Protein AF-A0A7G5KMP2-F1 (afdb_monomer)

Mean predicted aligned error: 7.02 Å

InterPro domains:
  IPR036259 MFS transporter superfamily [SSF103473] (13-70)

Radius of gyration: 20.13 Å; Cα contacts (8 Å, |Δi|>4): 36; chains: 1; bounding box: 47×23×50 Å

Structure (mmCIF, N/CA/C/O backbone):
data_AF-A0A7G5KMP2-F1
#
_entry.id   AF-A0A7G5KMP2-F1
#
loop_
_atom_site.group_PDB
_atom_site.id
_atom_site.type_symbol
_atom_site.label_atom_id
_atom_site.label_alt_id
_a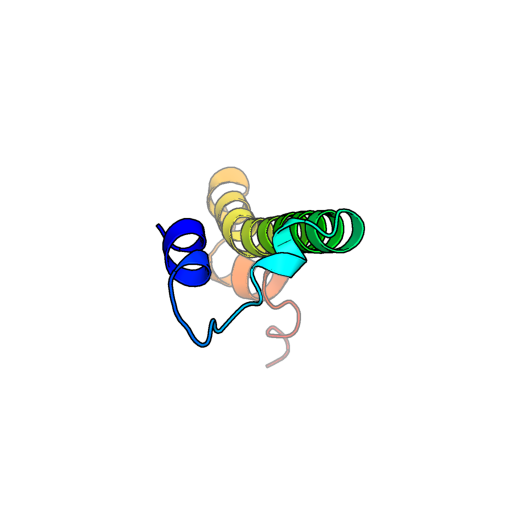tom_site.label_comp_id
_atom_site.label_asym_id
_atom_site.label_entity_id
_atom_site.label_seq_id
_atom_site.pdbx_PDB_ins_code
_atom_site.Cartn_x
_atom_site.Cartn_y
_atom_site.Cartn_z
_atom_site.occupancy
_atom_site.B_iso_or_equiv
_atom_site.auth_seq_id
_atom_site.auth_comp_id
_atom_site.auth_asym_id
_atom_site.auth_atom_id
_atom_site.pdbx_PDB_model_num
ATOM 1 N N . ILE A 1 1 ? -14.432 -13.306 7.488 1.00 87.56 1 ILE A N 1
ATOM 2 C CA . ILE A 1 1 ? -14.185 -14.110 8.716 1.00 87.56 1 ILE A CA 1
ATOM 3 C C . ILE A 1 1 ? -13.648 -13.226 9.850 1.00 87.56 1 ILE A C 1
ATOM 5 O O . ILE A 1 1 ? -14.288 -13.175 10.891 1.00 87.56 1 ILE A O 1
ATOM 9 N N . PHE A 1 2 ? -12.593 -12.435 9.615 1.00 88.75 2 PHE A N 1
ATOM 10 C CA . PHE A 1 2 ? -11.974 -11.520 10.592 1.00 88.75 2 PHE A CA 1
ATOM 11 C C . PHE A 1 2 ? -12.945 -10.594 11.356 1.00 88.75 2 PHE A C 1
ATOM 13 O O . PHE A 1 2 ? -13.038 -10.680 12.575 1.00 88.75 2 PHE A O 1
ATOM 20 N N . VAL A 1 3 ? -13.755 -9.783 10.658 1.00 88.69 3 VAL A N 1
ATOM 21 C CA . VAL A 1 3 ? -14.679 -8.820 11.307 1.00 88.69 3 VAL A CA 1
ATOM 22 C C . VAL A 1 3 ? -15.695 -9.501 12.237 1.00 88.69 3 VAL A C 1
ATOM 24 O O . VAL A 1 3 ? -16.051 -8.966 13.283 1.00 88.69 3 VAL A O 1
ATOM 27 N N . LYS A 1 4 ? -16.165 -10.704 11.878 1.00 91.19 4 LYS A N 1
ATOM 28 C CA . LYS A 1 4 ? -17.077 -11.484 12.731 1.00 91.19 4 LYS A CA 1
ATOM 29 C C . LYS A 1 4 ? -16.371 -12.033 13.973 1.00 91.19 4 LYS A C 1
ATOM 31 O O . LYS A 1 4 ? -17.030 -12.215 14.988 1.00 91.19 4 LYS A O 1
ATOM 36 N N . HIS A 1 5 ? -15.075 -12.321 13.878 1.00 91.81 5 HIS A N 1
ATOM 37 C CA . HIS A 1 5 ? -14.276 -12.868 14.970 1.00 91.81 5 HIS A CA 1
ATOM 38 C C . HIS A 1 5 ? -13.929 -11.791 16.006 1.00 91.81 5 HIS A C 1
ATOM 40 O O . HIS A 1 5 ? -14.247 -11.969 17.176 1.00 91.81 5 HIS A O 1
ATOM 46 N N . ILE A 1 6 ? -13.408 -10.635 15.575 1.00 93.25 6 ILE A N 1
ATOM 47 C CA . ILE A 1 6 ? -13.036 -9.536 16.490 1.00 93.25 6 ILE A CA 1
ATOM 48 C C . ILE A 1 6 ? -14.230 -8.987 17.284 1.00 93.25 6 ILE A C 1
ATOM 50 O O . ILE A 1 6 ? -14.070 -8.465 18.373 1.00 93.25 6 ILE A O 1
ATOM 54 N N . ARG A 1 7 ? -15.457 -9.141 16.770 1.00 90.81 7 ARG A N 1
ATOM 55 C CA . ARG A 1 7 ? -16.688 -8.749 17.477 1.00 90.81 7 ARG A CA 1
ATOM 56 C C . ARG A 1 7 ? -17.109 -9.707 18.595 1.00 90.81 7 ARG A C 1
ATOM 58 O O . ARG A 1 7 ? -18.025 -9.371 19.334 1.00 90.81 7 ARG A O 1
ATOM 65 N N . LYS A 1 8 ? -16.538 -10.912 18.658 1.00 92.62 8 LYS A N 1
ATOM 66 C CA . LYS A 1 8 ? -16.951 -11.977 19.588 1.00 92.62 8 LYS A CA 1
ATOM 67 C C . LYS A 1 8 ? -15.925 -12.268 20.680 1.00 92.62 8 LYS A C 1
ATOM 69 O O . LYS A 1 8 ? -16.285 -12.891 21.671 1.00 92.62 8 LYS A O 1
ATOM 74 N N . VAL A 1 9 ? -14.668 -11.893 20.473 1.00 94.25 9 VAL A N 1
ATOM 75 C CA . VAL A 1 9 ? -13.590 -12.120 21.441 1.00 94.25 9 VAL A CA 1
ATOM 76 C C . VAL A 1 9 ? -13.624 -11.056 22.538 1.00 94.25 9 VAL A C 1
ATOM 78 O O . VAL A 1 9 ? -13.981 -9.911 22.275 1.00 94.25 9 VAL A O 1
ATOM 81 N N . THR A 1 10 ? -13.269 -11.447 23.762 1.00 91.25 10 THR A N 1
ATOM 82 C CA . THR A 1 10 ? -13.336 -10.582 24.951 1.00 91.25 10 THR A CA 1
ATOM 83 C C . THR A 1 10 ? -12.308 -9.450 24.921 1.00 91.25 10 THR A C 1
ATOM 85 O O . THR A 1 10 ? -12.584 -8.373 25.435 1.00 91.25 10 THR A O 1
ATOM 88 N N . ASP A 1 11 ? -11.152 -9.687 24.295 1.00 93.44 11 ASP A N 1
ATOM 89 C CA . ASP A 1 11 ? -10.074 -8.711 24.123 1.00 93.44 11 ASP A CA 1
ATOM 90 C C . ASP A 1 11 ? -9.624 -8.696 22.650 1.00 93.44 11 ASP A C 1
ATOM 92 O O . ASP A 1 11 ? -8.804 -9.518 22.224 1.00 93.44 11 ASP A O 1
ATOM 96 N N . PRO A 1 12 ? -10.268 -7.880 21.801 1.00 92.50 12 PRO A N 1
ATOM 97 C CA . PRO A 1 12 ? -9.983 -7.868 20.377 1.00 92.50 12 PRO A CA 1
ATOM 98 C C . PRO A 1 12 ? -8.720 -7.067 20.055 1.00 92.50 12 PRO A C 1
ATOM 100 O O . PRO A 1 12 ? -8.590 -5.912 20.440 1.00 92.50 12 PRO A O 1
ATOM 103 N N . PHE A 1 13 ? -7.848 -7.635 19.212 1.00 92.31 13 PHE A N 1
ATOM 104 C CA . PHE A 1 13 ? -6.664 -6.938 18.684 1.00 92.31 13 PHE A CA 1
ATOM 105 C C . PHE A 1 13 ? -6.996 -5.591 18.008 1.00 92.31 13 PHE A C 1
ATOM 107 O O . PHE A 1 13 ? -6.211 -4.651 18.071 1.00 92.31 13 PHE A O 1
ATOM 114 N N . VAL A 1 14 ? -8.163 -5.495 17.358 1.00 91.12 14 VAL A N 1
ATOM 115 C CA . VAL A 1 14 ? -8.703 -4.242 16.811 1.00 91.12 14 VAL A CA 1
ATOM 116 C C . VAL A 1 14 ? -10.063 -3.989 17.437 1.00 91.12 14 VAL A C 1
ATOM 118 O O . VAL A 1 14 ? -10.960 -4.823 17.294 1.00 91.12 14 VAL A O 1
ATOM 121 N N . ASP A 1 15 ? -10.234 -2.819 18.052 1.00 92.69 15 ASP A N 1
ATOM 122 C CA . ASP A 1 15 ? -11.507 -2.399 18.636 1.00 92.69 15 ASP A CA 1
ATOM 123 C C . ASP A 1 15 ? -12.637 -2.416 17.576 1.00 92.69 15 ASP A C 1
ATOM 125 O O . ASP A 1 15 ? -12.592 -1.662 16.595 1.00 92.69 15 ASP A O 1
ATOM 129 N N . PRO A 1 16 ? -13.691 -3.240 17.751 1.00 91.00 16 PRO A N 1
ATOM 130 C CA . PRO A 1 16 ? -14.833 -3.288 16.843 1.00 91.00 16 PRO A CA 1
ATOM 131 C C . PRO A 1 16 ? -15.595 -1.962 16.720 1.00 91.00 16 PRO A C 1
ATOM 133 O O . PRO A 1 16 ? -16.300 -1.760 15.722 1.00 91.00 16 PRO A O 1
ATOM 136 N N . GLY A 1 17 ? -15.484 -1.077 17.715 1.00 91.75 17 GLY A N 1
ATOM 137 C CA . GLY A 1 17 ? -16.072 0.261 17.733 1.00 91.75 17 GLY A CA 1
ATOM 138 C C . GLY A 1 17 ? -15.516 1.173 16.640 1.00 91.75 17 GLY A C 1
ATOM 139 O O . GLY A 1 17 ? -16.275 1.952 16.060 1.00 91.75 17 GLY A O 1
ATOM 140 N N . LEU A 1 18 ? -14.246 0.998 16.258 1.00 91.44 18 LEU A N 1
ATOM 141 C CA . LEU A 1 18 ? -13.616 1.732 15.153 1.00 91.44 18 LEU A CA 1
ATOM 142 C C . LEU A 1 18 ? -14.359 1.538 13.826 1.00 91.44 18 LEU A C 1
ATOM 144 O O . LEU A 1 18 ? -14.453 2.467 13.029 1.00 91.44 18 LEU A O 1
ATOM 148 N N . GLY A 1 19 ? -14.984 0.374 13.625 1.00 89.56 19 GLY A N 1
ATOM 149 C CA . GLY A 1 19 ? -15.799 0.097 12.441 1.00 89.56 19 GLY A CA 1
ATOM 150 C C . GLY A 1 19 ? -17.043 0.982 12.299 1.00 89.56 19 GLY A C 1
ATOM 151 O O . GLY A 1 19 ? -17.623 1.044 11.218 1.00 89.56 19 GLY A O 1
ATOM 152 N N . LYS A 1 20 ? -17.476 1.651 13.375 1.00 91.44 20 LYS A N 1
ATOM 153 C CA . LYS A 1 20 ? -18.588 2.616 13.366 1.00 91.44 20 LYS A CA 1
ATOM 154 C C . LYS A 1 20 ? -18.108 4.062 13.200 1.00 91.44 20 LYS A C 1
ATOM 156 O O . LYS A 1 20 ? -18.923 4.942 12.939 1.00 91.44 20 LYS A O 1
ATOM 161 N N . ASN A 1 21 ? -16.810 4.318 13.356 1.00 95.00 21 ASN A N 1
ATOM 162 C CA . ASN A 1 21 ? -16.221 5.640 13.199 1.00 95.00 21 ASN A CA 1
ATOM 163 C C . ASN A 1 21 ? -16.005 5.924 11.703 1.00 95.00 21 ASN A C 1
ATOM 165 O O . ASN A 1 21 ? -15.073 5.410 11.086 1.00 95.00 21 ASN A O 1
ATOM 169 N N . ILE A 1 22 ? -16.898 6.723 11.111 1.00 95.19 22 ILE A N 1
ATOM 170 C CA . ILE A 1 22 ? -16.898 7.007 9.667 1.00 95.19 22 ILE A CA 1
ATOM 171 C C . ILE A 1 22 ? -15.570 7.636 9.205 1.00 95.19 22 ILE A C 1
ATOM 173 O O . ILE A 1 22 ? -14.979 7.090 8.271 1.00 95.19 22 IL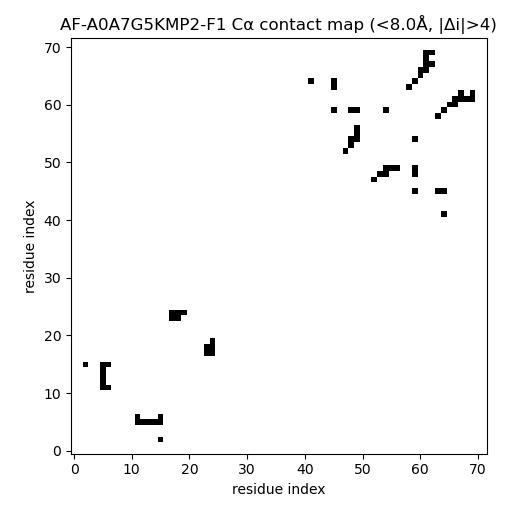E A O 1
ATOM 177 N N . PRO A 1 23 ? -15.046 8.709 9.838 1.00 96.75 23 PRO A N 1
ATOM 178 C CA . PRO A 1 23 ? -13.740 9.262 9.473 1.00 96.75 23 PRO A CA 1
ATOM 179 C C . PRO A 1 23 ? -12.608 8.230 9.493 1.00 96.75 23 PRO A C 1
ATOM 181 O O . PRO A 1 23 ? -11.816 8.166 8.554 1.00 96.75 23 PRO A O 1
ATOM 184 N N . PHE A 1 24 ? -12.557 7.384 10.527 1.00 94.75 24 PHE A N 1
ATOM 185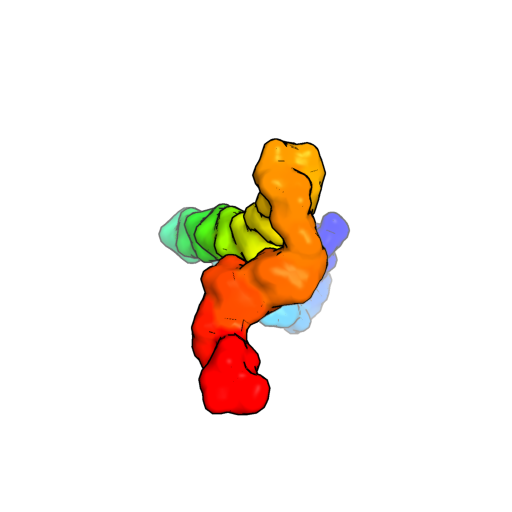 C CA . PHE A 1 24 ? -11.555 6.322 10.626 1.00 94.75 24 PHE A CA 1
ATOM 186 C C . PHE A 1 24 ? -11.672 5.324 9.469 1.00 94.75 24 PHE A C 1
ATOM 188 O O . PHE A 1 24 ? -10.677 5.008 8.819 1.00 94.75 24 PHE A O 1
ATOM 195 N N . MET A 1 25 ? -12.887 4.864 9.167 1.00 95.50 25 MET A N 1
ATOM 196 C CA . MET A 1 25 ? -13.127 3.907 8.086 1.00 95.50 25 MET A CA 1
ATOM 197 C C . MET A 1 25 ? -12.771 4.475 6.710 1.00 95.50 25 MET A C 1
ATOM 199 O O . MET A 1 25 ? -12.194 3.758 5.892 1.00 95.50 25 MET A O 1
ATOM 203 N N . ILE A 1 26 ? -13.052 5.759 6.465 1.00 97.56 26 ILE A N 1
ATOM 204 C CA . ILE A 1 26 ? -12.603 6.452 5.249 1.00 97.56 26 ILE A CA 1
ATOM 205 C C . ILE A 1 26 ? -11.073 6.465 5.195 1.00 97.56 26 ILE A C 1
ATOM 207 O O . ILE A 1 26 ? -10.505 6.113 4.166 1.00 97.56 26 ILE A O 1
ATOM 211 N N . GLY A 1 27 ? -10.401 6.793 6.301 1.00 97.44 27 GLY A N 1
ATOM 212 C CA . GLY A 1 27 ? -8.940 6.766 6.386 1.00 97.44 27 GLY A CA 1
ATOM 213 C C . GLY A 1 27 ? -8.343 5.395 6.057 1.00 97.44 27 GLY A C 1
ATOM 214 O O . GLY A 1 27 ? -7.416 5.309 5.255 1.00 97.44 27 GLY A O 1
ATOM 215 N N . VAL A 1 28 ? -8.910 4.315 6.606 1.00 95.62 28 VAL A N 1
ATOM 216 C CA . VAL A 1 28 ? -8.480 2.934 6.318 1.00 95.62 28 VAL A CA 1
ATOM 217 C C . VAL A 1 28 ? -8.672 2.585 4.842 1.00 95.62 28 VAL A C 1
ATOM 219 O O . VAL A 1 28 ? -7.773 2.007 4.232 1.00 95.62 28 VAL A O 1
ATOM 222 N N . LEU A 1 29 ? -9.813 2.949 4.251 1.00 97.12 29 LEU A N 1
ATOM 223 C CA . LEU A 1 29 ? -10.077 2.706 2.831 1.00 97.12 29 LEU A CA 1
ATOM 224 C C . LEU A 1 29 ? -9.113 3.490 1.937 1.00 97.12 29 LEU A C 1
ATOM 226 O O . LEU A 1 29 ? -8.494 2.900 1.054 1.00 97.12 29 LEU A O 1
ATOM 230 N N . CYS A 1 30 ? -8.935 4.787 2.189 1.00 98.12 30 CYS A N 1
ATOM 231 C CA . CYS A 1 30 ? -7.995 5.62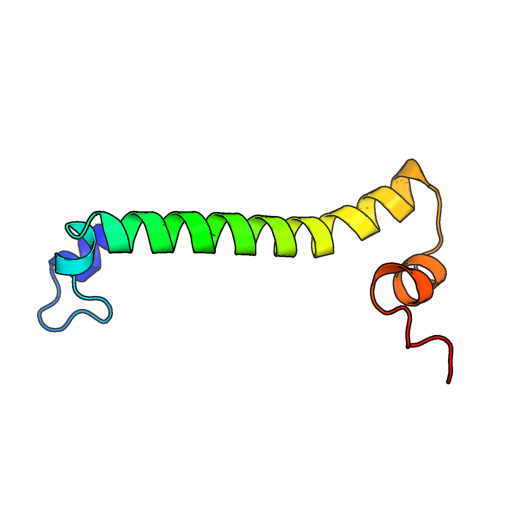5 1.449 1.00 98.12 30 CYS A CA 1
ATOM 232 C C . CYS A 1 30 ? -6.563 5.089 1.560 1.00 98.12 30 CYS A C 1
ATOM 234 O O . CYS A 1 30 ? -5.889 4.933 0.545 1.00 98.12 30 CYS A O 1
ATOM 236 N N . GLY A 1 31 ? -6.117 4.748 2.772 1.00 97.56 31 GLY A N 1
ATOM 237 C CA . GLY A 1 31 ? -4.799 4.159 3.002 1.00 97.56 31 GLY A CA 1
ATOM 238 C C . GLY A 1 31 ? -4.617 2.839 2.253 1.00 97.56 31 GLY A C 1
ATOM 239 O O . GLY A 1 31 ? -3.602 2.648 1.587 1.00 97.56 31 GLY A O 1
ATOM 240 N N . GLY A 1 32 ? -5.626 1.964 2.286 1.00 97.75 32 GLY A N 1
ATOM 241 C CA . GLY A 1 32 ? -5.623 0.703 1.547 1.00 97.75 32 GLY A CA 1
ATOM 242 C C . GLY A 1 32 ? -5.548 0.894 0.030 1.00 97.75 32 GLY A C 1
ATOM 243 O O . GLY A 1 32 ? -4.784 0.195 -0.631 1.00 97.75 32 GLY A O 1
ATOM 244 N N . ILE A 1 33 ? -6.282 1.864 -0.521 1.00 98.00 33 ILE A N 1
ATOM 245 C CA . ILE A 1 33 ? -6.249 2.186 -1.955 1.00 98.00 33 ILE A CA 1
ATOM 246 C C . ILE A 1 33 ? -4.882 2.741 -2.356 1.00 98.00 33 ILE A C 1
ATOM 248 O O . ILE A 1 33 ? -4.308 2.277 -3.339 1.00 98.00 33 ILE A O 1
ATOM 252 N N . ILE A 1 34 ? -4.335 3.699 -1.601 1.00 97.56 34 ILE A N 1
ATOM 253 C CA . ILE A 1 34 ? -3.018 4.289 -1.885 1.00 97.56 34 ILE A CA 1
ATOM 254 C C . ILE A 1 34 ? -1.941 3.204 -1.835 1.00 97.56 34 ILE A C 1
ATOM 256 O O . ILE A 1 34 ? -1.174 3.050 -2.785 1.00 97.56 34 ILE A O 1
ATOM 260 N N . PHE A 1 35 ? -1.920 2.409 -0.764 1.00 96.38 35 PHE A N 1
ATOM 261 C CA . PHE A 1 35 ? -0.956 1.327 -0.603 1.00 96.38 35 PHE A CA 1
ATOM 262 C C . PHE A 1 35 ? -1.083 0.279 -1.713 1.00 96.38 35 PHE A C 1
ATOM 264 O O . PHE A 1 35 ? -0.087 -0.079 -2.338 1.00 96.38 35 PHE A O 1
ATOM 271 N N . GLY A 1 36 ? -2.306 -0.174 -2.002 1.00 96.62 36 GLY A N 1
ATOM 272 C CA . GLY A 1 36 ? -2.572 -1.141 -3.065 1.00 96.62 36 GLY A CA 1
ATOM 273 C C . GLY A 1 36 ? -2.178 -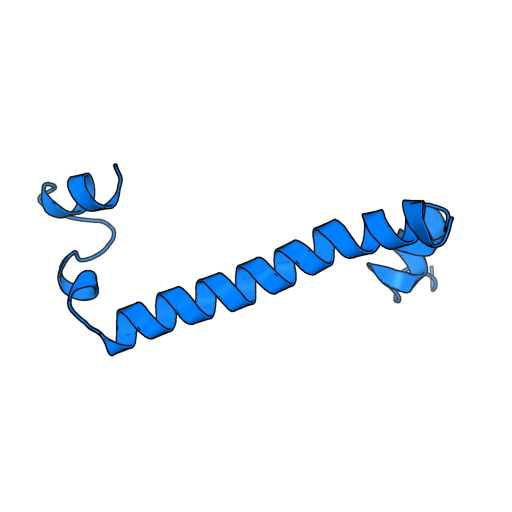0.620 -4.445 1.00 96.62 36 GLY A C 1
ATOM 274 O O . GLY A 1 36 ? -1.628 -1.370 -5.245 1.00 96.62 36 GLY A O 1
ATOM 275 N N . THR A 1 37 ? -2.380 0.673 -4.700 1.00 95.81 37 THR A N 1
ATOM 276 C CA . THR A 1 37 ? -1.944 1.327 -5.938 1.00 95.81 37 THR A CA 1
ATOM 277 C C . THR A 1 37 ? -0.426 1.279 -6.048 1.00 95.81 37 THR A C 1
ATOM 279 O O . THR A 1 37 ? 0.088 0.756 -7.030 1.00 95.81 37 THR A O 1
ATOM 282 N N . VAL A 1 38 ? 0.306 1.735 -5.027 1.00 93.94 38 VAL A N 1
ATOM 283 C CA . VAL A 1 38 ? 1.780 1.727 -5.034 1.00 93.94 38 VAL A CA 1
ATOM 284 C C . VAL A 1 38 ? 2.335 0.308 -5.184 1.00 93.94 38 VAL A C 1
ATOM 286 O O . VAL A 1 38 ? 3.189 0.075 -6.037 1.00 93.94 38 VAL A O 1
ATOM 289 N N . ALA A 1 39 ? 1.825 -0.658 -4.417 1.00 93.50 39 ALA A N 1
ATOM 290 C CA . ALA A 1 39 ? 2.234 -2.059 -4.526 1.00 93.50 39 ALA A CA 1
ATOM 291 C C . ALA A 1 39 ? 1.931 -2.640 -5.919 1.00 93.50 39 ALA A C 1
ATOM 293 O O . ALA A 1 39 ? 2.752 -3.361 -6.494 1.00 93.50 39 ALA A O 1
ATOM 294 N N . GLY A 1 40 ? 0.774 -2.286 -6.484 1.00 93.44 40 GLY A N 1
ATOM 295 C CA . GLY A 1 40 ? 0.387 -2.626 -7.847 1.00 93.44 40 GLY A CA 1
ATOM 296 C C . GLY A 1 40 ? 1.350 -2.044 -8.879 1.00 93.44 40 GLY A C 1
ATOM 297 O O . GLY A 1 40 ? 1.805 -2.782 -9.745 1.00 93.44 40 GLY A O 1
ATOM 298 N N . PHE A 1 41 ? 1.733 -0.771 -8.754 1.00 89.75 41 PHE A N 1
ATOM 299 C CA . PHE A 1 41 ? 2.726 -0.130 -9.623 1.00 89.75 41 PHE A CA 1
ATOM 300 C C . PHE A 1 41 ? 4.081 -0.839 -9.556 1.00 89.75 41 PHE A C 1
ATOM 302 O O . PHE A 1 41 ? 4.611 -1.222 -10.596 1.00 89.75 41 PHE A O 1
ATOM 309 N N . VAL A 1 42 ? 4.609 -1.083 -8.353 1.00 87.38 42 VAL A N 1
ATOM 310 C CA . VAL A 1 42 ? 5.893 -1.787 -8.167 1.00 87.38 42 VAL A CA 1
ATOM 311 C C . VAL A 1 42 ? 5.865 -3.188 -8.789 1.00 87.38 42 VAL A C 1
ATOM 313 O O . VAL A 1 42 ? 6.883 -3.655 -9.289 1.00 87.38 42 VAL A O 1
ATOM 316 N N . SER A 1 43 ? 4.701 -3.842 -8.809 1.00 87.38 43 SER A N 1
ATOM 317 C CA . SER A 1 43 ? 4.546 -5.186 -9.376 1.00 87.38 43 SER A CA 1
ATOM 318 C C . SER A 1 43 ? 4.319 -5.183 -10.892 1.00 87.38 43 SER A C 1
ATOM 320 O O . SER A 1 43 ? 4.918 -5.988 -11.603 1.00 87.38 43 SER A O 1
ATOM 322 N N . 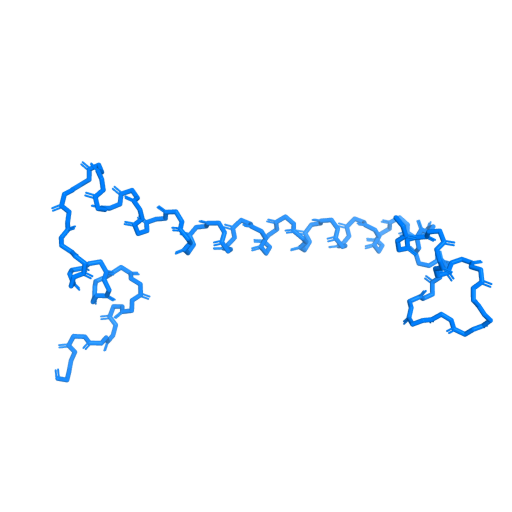MET A 1 44 ? 3.455 -4.298 -11.405 1.00 91.06 44 MET A N 1
ATOM 323 C CA . MET A 1 44 ? 3.042 -4.310 -12.814 1.00 91.06 44 MET A CA 1
ATOM 324 C C . MET A 1 44 ? 3.947 -3.515 -13.740 1.00 91.06 44 MET A C 1
ATOM 326 O O . MET A 1 44 ? 4.095 -3.902 -14.897 1.00 91.06 44 MET A O 1
ATOM 330 N N . VAL A 1 45 ? 4.570 -2.433 -13.273 1.00 89.81 45 VAL A N 1
ATOM 331 C CA . VAL A 1 45 ? 5.473 -1.646 -14.125 1.00 89.81 45 VAL A CA 1
ATOM 332 C C . VAL A 1 45 ? 6.591 -2.526 -14.700 1.00 89.81 45 VAL A C 1
ATOM 334 O O . VAL A 1 45 ? 6.743 -2.528 -15.920 1.00 89.81 45 VAL A O 1
ATOM 337 N N . PRO A 1 46 ? 7.305 -3.359 -13.915 1.00 87.75 46 PRO A N 1
ATOM 338 C CA . PRO A 1 46 ? 8.321 -4.265 -14.460 1.00 87.75 46 PRO A CA 1
ATOM 339 C C . PRO A 1 46 ? 7.773 -5.226 -15.518 1.00 87.75 46 PRO A C 1
ATOM 341 O O . PRO A 1 46 ? 8.416 -5.464 -16.538 1.00 87.75 46 PRO A O 1
ATOM 344 N N . TYR A 1 47 ? 6.564 -5.748 -15.300 1.00 87.94 47 TYR A N 1
ATOM 345 C CA . TYR A 1 47 ? 5.904 -6.644 -16.244 1.00 87.94 47 TYR A CA 1
ATOM 346 C C . TYR A 1 47 ? 5.619 -5.945 -17.578 1.00 87.94 47 TYR A C 1
ATOM 348 O O . TYR A 1 47 ? 5.976 -6.459 -18.635 1.00 87.94 47 TYR A O 1
ATOM 356 N N . MET A 1 48 ? 5.057 -4.734 -17.540 1.00 90.50 48 MET A N 1
ATOM 357 C CA . MET A 1 48 ? 4.794 -3.948 -18.748 1.00 90.50 48 MET A CA 1
ATOM 358 C C . MET A 1 48 ? 6.086 -3.550 -19.470 1.00 90.50 48 MET A C 1
ATOM 360 O O . MET A 1 48 ? 6.143 -3.618 -20.696 1.00 90.50 48 MET A O 1
ATOM 364 N N . MET A 1 49 ? 7.139 -3.175 -18.741 1.00 89.44 49 MET A N 1
ATOM 365 C CA . MET A 1 49 ? 8.425 -2.828 -19.356 1.00 89.44 49 MET A CA 1
ATOM 366 C C . MET A 1 49 ? 9.059 -4.019 -20.081 1.00 89.44 49 MET A C 1
ATOM 368 O O . MET A 1 49 ? 9.649 -3.851 -21.147 1.00 89.44 49 MET A O 1
ATOM 372 N N . LYS A 1 50 ? 8.895 -5.224 -19.538 1.00 87.38 50 LYS A N 1
ATOM 373 C CA . LYS A 1 50 ? 9.351 -6.450 -20.186 1.00 87.38 50 LYS A CA 1
ATOM 374 C C . LYS A 1 50 ? 8.497 -6.795 -21.406 1.00 87.38 50 LYS A C 1
AT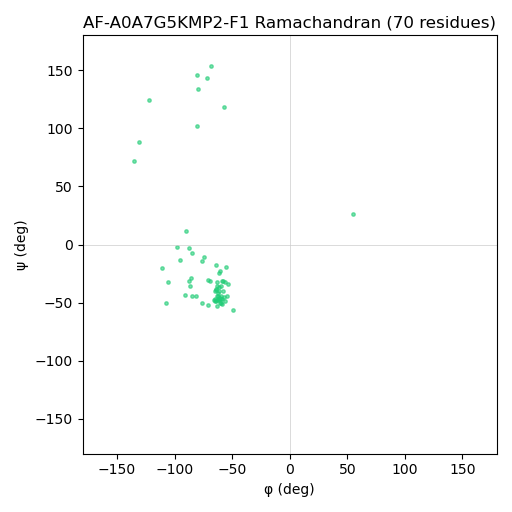OM 376 O O . LYS A 1 50 ? 9.032 -7.009 -22.486 1.00 87.38 50 LYS A O 1
ATOM 381 N N . ASP A 1 51 ? 7.179 -6.843 -21.251 1.00 88.81 51 ASP A N 1
ATOM 382 C CA . ASP A 1 51 ? 6.310 -7.453 -22.261 1.00 88.81 51 ASP A CA 1
ATOM 383 C C . ASP A 1 51 ? 5.898 -6.466 -23.366 1.00 88.81 51 ASP A C 1
ATOM 385 O O . ASP A 1 51 ? 5.813 -6.843 -24.535 1.00 88.81 51 ASP A O 1
ATOM 389 N N . VAL A 1 52 ? 5.688 -5.191 -23.027 1.00 91.56 52 VAL A N 1
ATOM 390 C CA . VAL A 1 52 ? 5.293 -4.143 -23.987 1.00 91.56 52 VAL A CA 1
ATOM 391 C C . VAL A 1 52 ? 6.517 -3.442 -24.566 1.00 91.56 52 VAL A C 1
ATOM 393 O O . VAL A 1 52 ? 6.578 -3.211 -25.772 1.00 91.56 52 VAL A O 1
ATOM 396 N N . HIS A 1 53 ? 7.494 -3.114 -23.718 1.00 88.06 53 HIS A N 1
ATOM 397 C CA . HIS A 1 53 ? 8.678 -2.351 -24.126 1.00 88.06 53 HIS A CA 1
ATOM 398 C C . HIS A 1 53 ? 9.910 -3.217 -24.419 1.00 88.06 53 HIS A C 1
ATOM 400 O O . HIS A 1 53 ? 10.923 -2.670 -24.846 1.00 88.06 53 HIS A O 1
ATOM 406 N N . GLN A 1 54 ? 9.823 -4.543 -24.242 1.00 89.25 54 GLN A N 1
ATOM 407 C CA . GLN A 1 54 ? 10.895 -5.502 -24.552 1.00 89.25 54 GLN A CA 1
ATOM 408 C C . GLN A 1 54 ? 12.229 -5.178 -23.858 1.00 89.25 54 GLN A C 1
ATOM 410 O O . GLN A 1 54 ? 13.294 -5.555 -24.345 1.00 89.25 54 GLN A O 1
ATOM 415 N N . LEU A 1 55 ? 12.176 -4.490 -22.710 1.00 87.94 55 LEU A N 1
ATOM 416 C CA . LEU A 1 55 ? 13.366 -4.212 -21.913 1.00 87.94 55 LEU A CA 1
ATOM 417 C C . LEU A 1 55 ? 13.859 -5.489 -21.233 1.00 87.94 55 LEU A C 1
ATOM 419 O O . LEU A 1 55 ? 13.071 -6.311 -20.751 1.00 87.94 55 LEU A O 1
ATOM 423 N N . SER A 1 56 ? 15.177 -5.635 -21.145 1.00 86.50 56 SER A N 1
ATOM 424 C CA . SER A 1 56 ? 15.785 -6.730 -20.399 1.00 86.50 56 SER A CA 1
ATOM 425 C C . SER A 1 56 ? 15.550 -6.572 -18.893 1.00 86.50 56 SER A C 1
ATOM 427 O O . SER A 1 56 ? 15.424 -5.467 -18.362 1.00 86.50 56 SER A O 1
ATOM 429 N N . THR A 1 57 ? 15.551 -7.688 -18.158 1.00 83.94 57 THR A N 1
ATOM 430 C CA . THR A 1 57 ? 15.420 -7.674 -16.689 1.00 83.94 57 THR A CA 1
ATOM 431 C C . THR A 1 57 ? 16.493 -6.808 -16.019 1.00 83.94 57 THR A C 1
ATOM 433 O O . THR A 1 57 ? 16.225 -6.191 -14.989 1.00 83.94 57 THR A O 1
ATOM 436 N N . ALA A 1 58 ? 17.691 -6.742 -16.613 1.00 83.25 58 ALA A N 1
ATOM 437 C CA . ALA A 1 58 ? 18.787 -5.909 -16.133 1.00 83.25 58 ALA A CA 1
ATOM 438 C C . ALA A 1 58 ? 18.443 -4.416 -16.231 1.00 83.25 58 ALA A C 1
ATOM 440 O O . ALA A 1 58 ? 18.561 -3.714 -15.234 1.00 83.25 58 ALA A O 1
ATOM 441 N N . GLU A 1 59 ? 17.940 -3.956 -17.381 1.00 84.19 59 GLU A N 1
ATOM 442 C CA . GLU A 1 59 ? 17.525 -2.560 -17.593 1.00 84.19 59 GLU A CA 1
ATOM 443 C C . GLU A 1 59 ? 16.345 -2.165 -16.698 1.00 84.19 59 GLU A C 1
ATOM 445 O O . GLU A 1 59 ? 16.313 -1.070 -16.141 1.00 84.19 59 GLU A O 1
ATOM 450 N N . ILE A 1 60 ? 15.382 -3.068 -16.501 1.00 85.25 60 ILE A N 1
ATOM 451 C CA . ILE A 1 60 ? 14.239 -2.819 -15.614 1.00 85.25 60 ILE A CA 1
ATOM 452 C C . ILE A 1 60 ? 14.711 -2.660 -14.164 1.00 85.25 60 ILE A C 1
ATOM 454 O O . ILE A 1 60 ? 14.313 -1.716 -13.478 1.00 85.25 60 ILE A O 1
ATOM 458 N N . GLY A 1 61 ? 15.571 -3.564 -13.692 1.00 81.12 61 GLY A N 1
ATOM 459 C CA . GLY A 1 61 ? 16.114 -3.500 -12.338 1.00 81.12 61 GLY A CA 1
ATOM 460 C C . GLY A 1 61 ? 16.952 -2.244 -12.104 1.00 81.12 61 GLY A C 1
ATOM 461 O O . GLY A 1 61 ? 16.780 -1.579 -11.081 1.00 81.12 61 GLY A O 1
ATOM 462 N N . SER A 1 62 ? 17.810 -1.898 -13.065 1.00 75.88 62 SER A N 1
ATOM 463 C CA . SER A 1 62 ? 18.815 -0.849 -12.910 1.00 75.88 62 SER A CA 1
ATOM 464 C C . SER A 1 62 ? 18.315 0.564 -13.211 1.00 75.88 62 SER A C 1
ATOM 466 O O . SER A 1 62 ? 18.823 1.504 -12.611 1.00 75.88 62 SER A O 1
ATOM 468 N N . VAL A 1 63 ? 17.326 0.736 -14.096 1.00 73.94 63 VAL A N 1
ATOM 469 C CA . VAL A 1 63 ? 16.827 2.060 -14.524 1.00 73.94 63 VAL A CA 1
ATOM 470 C C . VAL A 1 63 ? 15.463 2.390 -13.916 1.00 73.94 63 VAL A C 1
ATOM 472 O O . VAL A 1 63 ? 15.181 3.557 -13.652 1.00 73.94 63 VAL A O 1
ATOM 475 N N . ILE A 1 64 ? 14.610 1.386 -13.683 1.00 76.88 64 ILE A N 1
ATOM 476 C CA . ILE A 1 64 ? 13.200 1.605 -13.321 1.00 76.88 64 ILE A CA 1
ATOM 477 C C . ILE A 1 64 ? 12.924 1.293 -11.849 1.00 76.88 64 ILE A C 1
ATOM 479 O O . ILE A 1 64 ? 12.335 2.120 -11.157 1.00 76.88 64 ILE A O 1
ATOM 483 N N . ILE A 1 65 ? 13.338 0.123 -11.351 1.00 80.19 65 ILE A N 1
ATOM 484 C CA . ILE A 1 65 ? 13.053 -0.269 -9.959 1.00 80.19 65 ILE A CA 1
ATOM 485 C C . ILE A 1 65 ? 14.052 0.377 -8.990 1.00 80.19 65 ILE A C 1
ATOM 487 O O . ILE A 1 65 ? 13.649 0.913 -7.958 1.00 80.19 65 ILE A O 1
ATOM 491 N N . PHE A 1 66 ? 15.345 0.365 -9.324 1.00 76.31 66 PHE A N 1
ATOM 492 C CA . PHE A 1 66 ? 16.401 0.910 -8.471 1.00 76.31 66 PHE A CA 1
ATOM 493 C C . PHE A 1 66 ? 17.398 1.758 -9.278 1.00 76.31 66 PHE A C 1
ATOM 495 O O . PHE A 1 66 ? 18.554 1.354 -9.432 1.00 76.31 66 PHE A O 1
ATOM 502 N N . PRO A 1 67 ? 16.993 2.960 -9.739 1.00 66.44 67 PRO A N 1
ATOM 503 C CA . PRO A 1 67 ? 17.802 3.825 -10.609 1.00 66.44 67 PRO A CA 1
ATOM 504 C C . PRO A 1 67 ? 19.198 4.181 -10.057 1.00 66.44 67 PRO A C 1
ATOM 506 O O . PRO A 1 67 ? 20.081 4.573 -10.812 1.00 66.44 67 PRO A O 1
ATOM 509 N N . GLY A 1 68 ? 19.423 4.038 -8.744 1.00 63.22 68 GLY A N 1
ATOM 510 C CA . GLY A 1 68 ? 20.708 4.301 -8.082 1.00 63.22 68 GLY A CA 1
ATOM 511 C C . GLY A 1 68 ? 21.694 3.125 -8.042 1.00 63.22 68 GLY A C 1
ATOM 512 O O . GLY A 1 68 ? 22.801 3.294 -7.541 1.00 63.22 68 GLY A O 1
ATOM 513 N N . THR A 1 69 ? 21.321 1.941 -8.537 1.00 62.72 69 THR A N 1
ATOM 514 C CA . THR A 1 69 ? 22.179 0.735 -8.506 1.00 62.72 69 THR A CA 1
ATOM 515 C C . THR A 1 69 ? 23.169 0.641 -9.668 1.00 62.72 69 THR A C 1
ATOM 517 O O . THR A 1 69 ? 24.044 -0.213 -9.638 1.00 62.72 69 THR A O 1
ATOM 520 N N . MET A 1 70 ? 23.080 1.533 -10.662 1.00 58.56 70 MET A N 1
ATOM 521 C CA . MET A 1 70 ? 24.019 1.584 -11.795 1.00 58.56 70 MET A CA 1
ATOM 522 C C . MET A 1 70 ? 25.399 2.172 -11.456 1.00 58.56 70 MET A C 1
ATOM 524 O O . MET A 1 70 ? 26.300 2.098 -12.284 1.00 58.56 70 MET A O 1
ATOM 528 N N . SER A 1 71 ? 25.570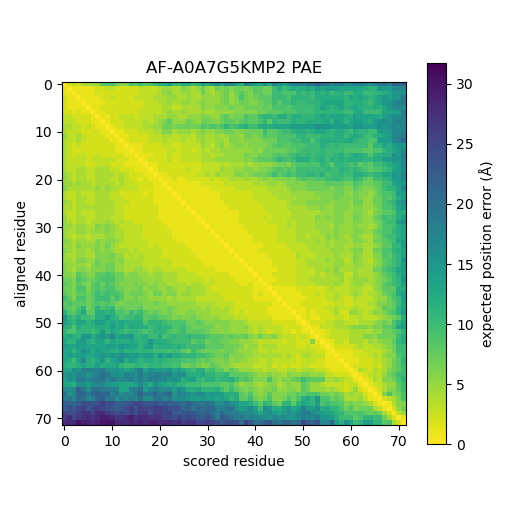 2.781 -10.278 1.00 57.03 71 SER A N 1
ATOM 529 C CA . SER A 1 71 ? 26.809 3.481 -9.897 1.00 57.03 71 SER A CA 1
ATOM 530 C C . SER A 1 71 ? 27.8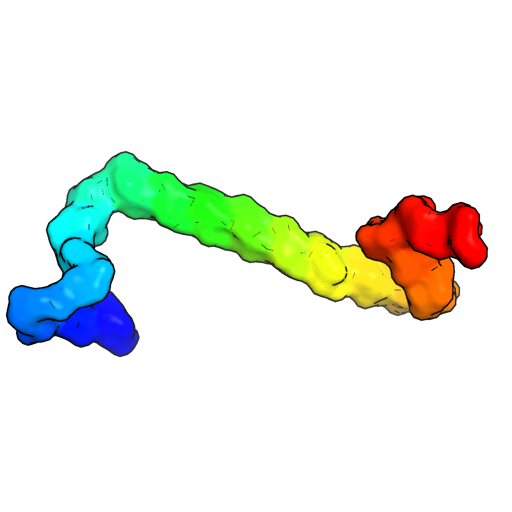50 2.604 -9.179 1.00 57.03 71 SER A C 1
ATOM 532 O O . SER A 1 71 ? 28.795 3.161 -8.617 1.00 57.03 71 SER A O 1
ATOM 534 N N . VAL A 1 72 ? 27.687 1.274 -9.156 1.00 47.41 72 VAL A N 1
ATOM 535 C CA . VAL A 1 72 ? 28.646 0.319 -8.558 1.00 47.41 72 VAL A CA 1
ATOM 536 C C . VAL A 1 72 ? 29.163 -0.694 -9.565 1.00 47.41 72 VAL A C 1
ATOM 538 O O . VAL A 1 72 ? 28.358 -1.167 -10.395 1.00 47.41 72 VAL A O 1
#

Foldseek 3Di:
DLLVVQVPDPDHPDPNVLVVVPVSVVVVVVVCVVVVVVVCCLPCVLVCCCPVVVDDPVCCVCVPNPVPPVPD

pLDDT: mean 87.89, std 10.32, range [47.41, 98.12]

Sequence (72 aa):
IFVKHIRKVTDPFVDPGLGKNIPFMIGVLCGGIIFGTVAGFVSMVPYMMKDVHQLSTAEIGSVIIFPGTMSV

Solvent-accessible surface area (backbone atoms only — not comparable to full-atom values): 4296 Å² total; per-residue (Å²): 112,67,75,69,46,38,67,69,48,96,80,40,96,56,64,60,67,52,79,73,37,62,72,57,49,51,50,52,51,53,51,51,51,54,51,51,48,53,56,47,46,72,60,46,50,56,52,47,41,36,75,76,65,66,44,50,73,65,54,40,47,34,61,68,75,37,58,78,62,69,84,113

Secondary structure (DSSP, 8-state):
-HHHHHTTSSS-SS-GGGGG-HHHHHHHHHHHHHHHHHHHHHHHHHHHHHHTT---HHHIIIIII-TTGGG-

Organism: Streptococcus oralis (NCBI:txid1303)